Protein AF-A0AAD9UMG2-F1 (afdb_monomer)

pLDDT: mean 70.28, std 21.61, range [42.03, 98.25]

Mean predicted aligned error: 19.31 Å

Radius of gyration: 31.0 Å; Cα contacts (8 Å, |Δi|>4): 44; chains: 1; bounding box: 69×56×64 Å

Solvent-accessible surface area (backbone atoms only — 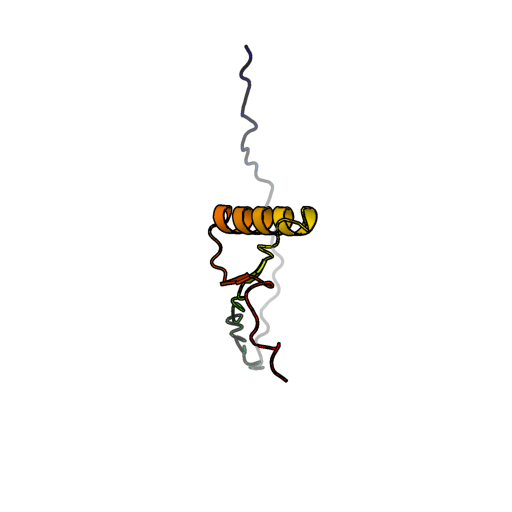not comparable to full-atom values): 6746 Å² total; per-residue (Å²): 140,83,89,84,79,92,84,85,82,91,84,88,83,91,82,82,91,80,78,90,85,89,79,83,90,83,83,86,77,92,73,85,70,73,78,71,75,71,71,71,67,64,74,73,75,80,75,84,46,74,47,75,31,43,80,57,66,88,48,51,71,56,24,51,50,31,54,52,53,51,51,53,35,57,77,66,70,54,79,64,48,82,42,45,66,82,74,63,60,88,76,77,82,124

Organism: NCBI:txid323732

Structure (mmCIF, N/CA/C/O backbone):
data_AF-A0AAD9UMG2-F1
#
_entry.id   AF-A0AAD9UMG2-F1
#
loop_
_atom_site.group_PDB
_atom_site.id
_atom_site.type_symbol
_atom_site.label_atom_id
_atom_site.label_alt_id
_atom_site.label_comp_id
_atom_site.label_asym_id
_atom_site.label_entity_id
_atom_site.label_seq_id
_atom_site.pdbx_PDB_ins_code
_atom_site.Cartn_x
_atom_site.Cartn_y
_atom_site.Cartn_z
_atom_site.occupancy
_atom_site.B_iso_or_equiv
_atom_site.auth_seq_id
_atom_site.auth_comp_id
_atom_site.auth_asym_id
_atom_site.auth_atom_id
_atom_site.pdbx_PDB_model_num
ATOM 1 N N . MET A 1 1 ? 16.697 17.327 36.361 1.00 43.59 1 MET A N 1
ATOM 2 C CA . MET A 1 1 ? 16.230 18.615 36.924 1.00 43.59 1 MET A CA 1
ATOM 3 C C . MET A 1 1 ? 16.029 19.548 35.739 1.00 43.59 1 MET A C 1
ATOM 5 O O . MET A 1 1 ? 16.986 19.725 35.011 1.00 43.59 1 MET A O 1
ATOM 9 N N . ALA A 1 2 ? 14.849 20.056 35.400 1.00 45.19 2 ALA A N 1
ATOM 10 C CA . ALA A 1 2 ? 13.674 20.328 36.214 1.00 45.19 2 ALA A CA 1
ATOM 11 C C . ALA A 1 2 ? 12.370 19.864 35.536 1.00 45.19 2 ALA A C 1
ATOM 13 O O . ALA A 1 2 ? 12.228 19.888 34.318 1.00 45.19 2 ALA A O 1
ATOM 14 N N . ILE A 1 3 ? 11.464 19.424 36.400 1.00 49.41 3 ILE A N 1
ATOM 15 C CA . ILE A 1 3 ? 10.016 19.323 36.245 1.00 49.41 3 ILE A CA 1
ATOM 16 C C . ILE A 1 3 ? 9.453 20.674 36.686 1.00 49.41 3 ILE A C 1
ATOM 18 O O . ILE A 1 3 ? 9.820 21.133 37.766 1.00 49.41 3 ILE A O 1
ATOM 22 N N . SER A 1 4 ? 8.593 21.283 35.876 1.00 47.34 4 SER A N 1
ATOM 23 C CA . SER A 1 4 ? 7.731 22.405 36.265 1.00 47.34 4 SER A CA 1
ATOM 24 C C . SER A 1 4 ? 6.877 22.813 35.062 1.00 47.34 4 SER A C 1
ATOM 26 O O . SER A 1 4 ? 7.369 22.871 33.942 1.00 47.34 4 SER A O 1
ATOM 28 N N . ASP A 1 5 ? 5.602 23.138 35.173 1.00 42.03 5 ASP A N 1
ATOM 29 C CA . ASP A 1 5 ? 4.613 22.913 36.217 1.00 42.03 5 ASP A CA 1
ATOM 30 C C . ASP A 1 5 ? 3.274 23.193 35.524 1.00 42.03 5 ASP A C 1
ATOM 32 O O . ASP A 1 5 ? 3.164 24.123 34.718 1.00 42.03 5 ASP A O 1
ATOM 36 N N . ALA A 1 6 ? 2.272 22.366 35.780 1.00 51.38 6 ALA A N 1
ATOM 37 C CA . ALA A 1 6 ? 0.913 22.635 35.349 1.00 51.38 6 ALA A CA 1
ATOM 38 C C . ALA A 1 6 ? 0.278 23.565 36.383 1.00 51.38 6 ALA A C 1
ATOM 40 O O . ALA A 1 6 ? 0.307 23.216 37.556 1.00 51.38 6 ALA A O 1
ATOM 41 N N . SER A 1 7 ? -0.308 24.697 35.972 1.00 48.62 7 SER A N 1
ATOM 42 C CA . SER A 1 7 ? -1.403 25.399 36.678 1.00 48.62 7 SER A CA 1
ATOM 43 C C . SER A 1 7 ? -1.637 26.788 36.092 1.00 48.62 7 SER A C 1
ATOM 45 O O . SER A 1 7 ? -0.765 27.634 36.241 1.00 48.62 7 SER A O 1
ATOM 47 N N . ILE A 1 8 ? -2.832 27.063 35.551 1.00 49.25 8 ILE A N 1
ATOM 48 C CA . ILE A 1 8 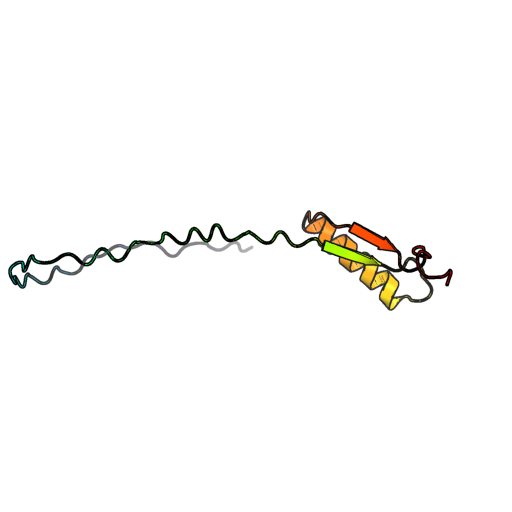? -3.512 28.358 35.758 1.00 49.25 8 ILE A CA 1
ATOM 49 C C . ILE A 1 8 ? -5.025 28.091 35.956 1.00 49.25 8 ILE A C 1
ATOM 51 O O . ILE A 1 8 ? -5.573 27.223 35.273 1.00 49.25 8 ILE A O 1
ATOM 55 N N . PRO A 1 9 ? -5.684 28.768 36.921 1.00 47.44 9 PRO A N 1
ATOM 56 C CA . PRO A 1 9 ? -6.886 28.300 37.615 1.00 47.44 9 PRO A CA 1
ATOM 57 C C . PRO A 1 9 ? -8.214 28.793 37.018 1.00 47.44 9 PRO A C 1
ATOM 59 O O . PRO A 1 9 ? -8.267 29.731 36.226 1.00 47.44 9 PRO A O 1
ATOM 62 N N . ARG A 1 10 ? -9.302 28.161 37.481 1.00 50.88 10 ARG A N 1
ATOM 63 C CA . ARG A 1 10 ? -10.683 28.654 37.396 1.00 50.88 10 ARG A CA 1
ATOM 64 C C . ARG A 1 10 ? -10.846 29.841 38.343 1.00 50.88 10 ARG A C 1
ATOM 66 O O . ARG A 1 10 ? -10.508 29.686 39.508 1.00 50.88 10 ARG A O 1
ATOM 73 N N . ASP A 1 11 ? -11.470 30.922 37.884 1.00 44.12 11 ASP A N 1
ATOM 74 C CA . ASP A 1 11 ? -12.190 31.820 38.784 1.00 44.12 11 ASP A CA 1
ATOM 75 C C . ASP A 1 11 ? -13.457 32.386 38.140 1.00 44.12 11 ASP A C 1
ATOM 77 O O . ASP A 1 11 ? -13.486 32.849 37.000 1.00 44.12 11 ASP A O 1
ATOM 81 N N . ILE A 1 12 ? -14.521 32.275 38.929 1.00 51.84 12 ILE A N 1
ATOM 82 C CA . ILE A 1 12 ? -15.886 32.735 38.715 1.00 51.84 12 ILE A CA 1
ATOM 83 C C . ILE A 1 12 ? -15.960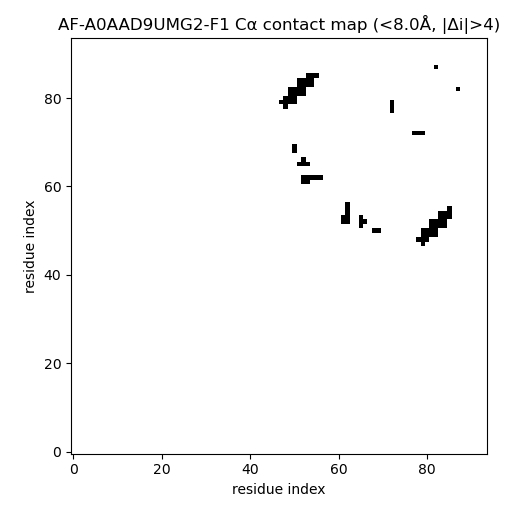 34.149 39.291 1.00 51.84 12 ILE A C 1
ATOM 85 O O . ILE A 1 12 ? -15.613 34.344 40.452 1.00 51.84 12 ILE A O 1
ATOM 89 N N . SER A 1 13 ? -16.491 35.126 38.553 1.00 45.94 13 SER A N 1
ATOM 90 C CA . SER A 1 13 ? -17.085 36.300 39.203 1.00 45.94 13 SER A CA 1
ATOM 91 C C . SER A 1 13 ? -18.238 36.891 38.390 1.00 45.94 13 SER A C 1
ATOM 93 O O . SER A 1 13 ? -18.164 37.076 37.178 1.00 45.94 13 SER A O 1
ATOM 95 N N . ASN A 1 14 ? -19.340 37.104 39.108 1.00 45.59 14 ASN A N 1
ATOM 96 C CA . ASN A 1 14 ? -20.635 37.599 38.660 1.00 45.59 14 ASN A CA 1
ATOM 97 C C . ASN A 1 14 ? -20.617 39.120 38.413 1.00 45.59 14 ASN A C 1
ATOM 99 O O . ASN A 1 14 ? -20.002 39.863 39.175 1.00 45.59 14 ASN A O 1
ATOM 103 N N . GLY A 1 15 ? -21.401 39.584 37.433 1.00 46.31 15 GLY A N 1
ATOM 104 C CA . GLY A 1 15 ? -21.749 40.994 37.195 1.00 46.31 15 GLY A CA 1
ATOM 105 C C . GLY A 1 15 ? -23.125 41.117 36.509 1.00 46.31 15 GLY A C 1
ATOM 106 O O . GLY A 1 15 ? -23.570 40.144 35.909 1.00 46.31 15 GLY A O 1
ATOM 107 N N . PRO A 1 16 ? -23.855 42.239 36.660 1.00 43.50 16 PRO A N 1
ATOM 108 C CA . PRO A 1 16 ? -25.243 42.218 37.139 1.00 43.50 16 PRO A CA 1
ATOM 109 C C . PRO A 1 16 ? -26.349 42.154 36.069 1.00 43.50 16 PRO A C 1
ATOM 111 O O . PRO A 1 16 ? -26.224 42.675 34.965 1.00 43.50 16 PRO A O 1
ATOM 114 N N . LEU A 1 17 ? -27.485 41.582 36.492 1.00 48.91 17 LEU A N 1
ATOM 115 C CA . LEU A 1 17 ? -28.801 41.588 35.843 1.00 48.91 17 LEU A CA 1
ATOM 116 C C . LEU A 1 17 ? -29.284 43.016 35.523 1.00 48.91 17 LEU A C 1
ATOM 118 O O . LEU A 1 17 ? -29.672 43.761 36.428 1.00 48.91 17 LEU A O 1
ATOM 122 N N . SER A 1 18 ? -29.336 43.378 34.239 1.00 49.34 18 SER A N 1
ATOM 123 C CA . SER A 1 18 ? -30.099 44.536 33.763 1.00 49.34 18 SER A CA 1
ATOM 124 C C . SER A 1 18 ? -31.547 44.138 33.462 1.00 49.34 18 SER A C 1
ATOM 126 O O . SER A 1 18 ? -31.824 43.148 32.788 1.00 49.34 18 SER A O 1
ATOM 128 N N . LYS A 1 19 ? -32.447 44.931 34.034 1.00 45.00 19 LYS A N 1
ATOM 129 C CA . LYS A 1 19 ? -33.892 44.761 34.177 1.00 45.00 19 LYS A CA 1
ATOM 130 C C . LYS A 1 19 ? -34.656 44.753 32.842 1.00 45.00 19 LYS A C 1
ATOM 132 O O . LYS A 1 19 ? -34.353 45.540 31.959 1.00 45.00 19 LYS A O 1
ATOM 137 N N . PHE A 1 20 ? -35.669 43.884 32.797 1.00 46.78 20 PHE A N 1
ATOM 138 C CA . PHE A 1 20 ? -37.051 44.110 32.344 1.00 46.78 20 PHE A CA 1
ATOM 139 C C . PHE A 1 20 ? -37.299 45.249 31.339 1.00 46.78 20 PHE A C 1
ATOM 141 O O . PHE A 1 20 ? -37.294 46.410 31.731 1.00 46.78 20 PHE A O 1
ATOM 148 N N . ASP A 1 21 ? -37.708 44.883 30.121 1.00 49.06 21 ASP A N 1
ATOM 149 C CA . ASP A 1 21 ? -38.740 45.624 29.396 1.00 49.06 21 ASP A CA 1
ATOM 150 C C . ASP A 1 21 ? -39.813 44.652 28.896 1.00 49.06 21 ASP A C 1
ATOM 152 O O . ASP A 1 21 ? -39.576 43.706 28.145 1.00 49.06 21 ASP A O 1
ATOM 156 N N . SER A 1 22 ? -41.010 44.877 29.417 1.00 48.34 22 SER A N 1
ATOM 157 C CA . SER A 1 22 ? -42.255 44.178 29.153 1.00 48.34 22 SER A CA 1
ATOM 158 C C . SER A 1 22 ? -42.925 44.720 27.891 1.00 48.34 22 SER A C 1
ATOM 160 O O . SER A 1 22 ? -43.321 45.884 27.873 1.00 48.34 22 SER A O 1
ATOM 162 N N . LEU A 1 23 ? -43.161 43.867 26.891 1.00 54.59 23 LEU A N 1
ATOM 163 C CA . LEU A 1 23 ? -44.165 44.107 25.851 1.00 54.59 23 LEU A CA 1
ATOM 164 C C . LEU A 1 23 ? -45.005 42.837 25.629 1.00 54.59 23 LEU A C 1
ATOM 166 O O . LEU A 1 23 ? -44.485 41.745 25.423 1.00 54.59 23 LEU A O 1
ATOM 170 N N . SER A 1 24 ? -46.318 43.025 25.756 1.00 51.19 24 SER A N 1
ATOM 171 C CA . SER A 1 24 ? -47.415 42.049 25.805 1.00 51.19 24 SER A CA 1
ATOM 172 C C . SER A 1 24 ? -47.542 41.116 24.581 1.00 51.19 24 SER A C 1
ATOM 174 O O . SER A 1 24 ? -47.067 41.454 23.495 1.00 51.19 24 SER A O 1
ATOM 176 N N . PRO A 1 25 ? -48.242 39.966 24.714 1.00 47.44 25 PRO A N 1
ATOM 177 C CA . PRO A 1 25 ? -48.281 38.918 23.696 1.00 47.44 25 PRO A CA 1
ATOM 178 C C . PRO A 1 25 ? -49.267 39.244 22.565 1.00 47.44 25 PRO A C 1
ATOM 180 O O . PRO A 1 25 ? -50.422 39.590 22.816 1.00 47.44 25 PRO A O 1
ATOM 183 N N . ARG A 1 26 ? -48.839 39.075 21.309 1.00 48.38 26 ARG A N 1
ATOM 184 C CA . ARG A 1 26 ? -49.745 38.968 20.154 1.00 48.38 26 ARG A CA 1
ATOM 185 C C . ARG A 1 26 ? -49.782 37.510 19.704 1.00 48.38 26 ARG A C 1
ATOM 187 O O . ARG A 1 26 ? -48.824 37.022 19.119 1.00 48.38 26 ARG A O 1
ATOM 194 N N . ASN A 1 27 ? -50.887 36.840 20.019 1.00 51.34 27 ASN A N 1
ATOM 195 C CA .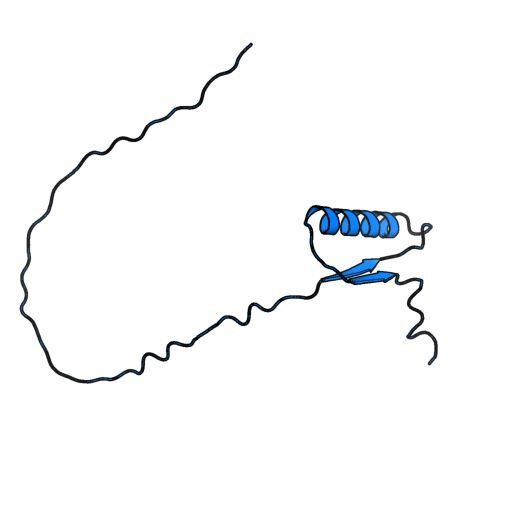 ASN A 1 27 ? -51.282 35.568 19.419 1.00 51.34 27 ASN A CA 1
ATOM 196 C C . ASN A 1 27 ? -52.179 35.839 18.196 1.00 51.34 27 ASN A C 1
ATOM 198 O O . ASN A 1 27 ? -52.846 36.872 18.165 1.00 51.34 27 ASN A O 1
ATOM 202 N N . HIS A 1 28 ? -52.227 34.857 17.287 1.00 45.12 28 HIS A N 1
ATOM 203 C CA . HIS A 1 28 ? -52.805 34.800 15.927 1.00 45.12 28 HIS A CA 1
ATOM 204 C C . HIS A 1 28 ? -51.731 34.992 14.843 1.00 45.12 28 HIS A C 1
ATOM 206 O O . HIS A 1 28 ? -51.036 35.996 14.834 1.00 45.12 28 HIS A O 1
ATOM 212 N N . GLU A 1 29 ? -51.502 34.068 13.913 1.00 45.56 29 GLU A N 1
ATOM 213 C CA . GLU A 1 29 ? -52.334 32.963 13.437 1.00 45.56 29 GLU A CA 1
ATOM 214 C C . GLU A 1 29 ? -51.455 31.944 12.697 1.00 45.56 29 GLU A C 1
ATOM 216 O O . GLU A 1 29 ? -50.306 32.216 12.355 1.00 45.56 29 GLU A O 1
ATOM 221 N N . HIS A 1 30 ? -52.011 30.755 12.509 1.00 52.97 30 HIS A N 1
ATOM 222 C CA . HIS A 1 30 ? -51.412 29.575 11.908 1.00 52.97 30 HIS A CA 1
ATOM 223 C C . HIS A 1 30 ? -50.702 29.831 10.573 1.00 52.97 30 HIS A C 1
ATOM 225 O O . HIS A 1 30 ? -51.354 29.997 9.552 1.00 52.97 30 HIS A O 1
ATOM 231 N N . ASP A 1 31 ? -49.383 29.664 10.560 1.00 47.66 31 ASP A N 1
ATOM 232 C CA . ASP A 1 31 ? -48.712 29.068 9.412 1.00 47.66 31 ASP A CA 1
ATOM 233 C C . ASP A 1 31 ? -47.954 27.846 9.912 1.00 47.66 31 ASP A C 1
ATOM 235 O O . ASP A 1 31 ? -46.846 27.918 10.451 1.00 47.66 31 ASP A O 1
ATOM 239 N N . ALA A 1 32 ? -48.598 26.691 9.755 1.00 56.78 32 ALA A N 1
ATOM 240 C CA . ALA A 1 32 ? -47.945 25.401 9.816 1.00 56.78 32 ALA A CA 1
ATOM 241 C C . ALA A 1 32 ? -46.971 25.302 8.632 1.00 56.78 32 ALA A C 1
ATOM 243 O O . ALA A 1 32 ? -47.221 24.603 7.652 1.00 56.78 32 ALA A O 1
ATOM 244 N N . LYS A 1 33 ? -45.827 25.989 8.722 1.00 48.84 33 LYS A N 1
ATOM 245 C CA . LYS A 1 33 ? -44.638 25.549 8.002 1.00 48.84 33 LYS A CA 1
ATOM 246 C C . LYS A 1 33 ? -44.242 24.240 8.646 1.00 48.84 33 LYS A C 1
ATOM 248 O O . LYS A 1 33 ? -43.627 24.223 9.710 1.00 48.84 33 LYS A O 1
ATOM 253 N N . SER A 1 34 ? -44.683 23.160 8.007 1.00 54.72 34 SER A N 1
ATOM 254 C CA . SER A 1 34 ? -44.190 21.810 8.203 1.00 54.72 34 SER A CA 1
ATOM 255 C C . SER A 1 34 ? -42.705 21.897 8.504 1.00 54.72 34 SER A C 1
ATOM 257 O O . SER A 1 34 ? -41.899 22.246 7.638 1.00 54.72 34 SER A O 1
ATOM 259 N N . HIS A 1 35 ? -42.364 21.622 9.756 1.00 49.19 35 HIS A N 1
ATOM 260 C CA . HIS A 1 35 ? -41.024 21.241 10.122 1.00 49.19 35 HIS A CA 1
ATOM 261 C C . HIS A 1 35 ? -40.821 19.912 9.398 1.00 49.19 35 HIS A C 1
ATOM 263 O O . HIS A 1 35 ? -41.134 18.843 9.918 1.00 49.19 35 HIS A O 1
ATOM 269 N N . ILE A 1 36 ? -40.408 19.989 8.131 1.00 57.78 36 ILE A N 1
ATOM 270 C CA . ILE A 1 36 ? -39.679 18.901 7.518 1.00 57.78 36 ILE A CA 1
ATOM 271 C C . ILE A 1 36 ? -38.434 18.883 8.386 1.00 57.78 36 ILE A C 1
ATOM 273 O O . ILE A 1 36 ? -37.514 19.679 8.210 1.00 57.78 36 ILE A O 1
ATOM 277 N N . VAL A 1 37 ? -38.479 18.047 9.423 1.00 55.28 37 VAL A N 1
ATOM 278 C CA . VAL A 1 37 ? -37.282 17.423 9.947 1.00 55.28 37 VAL A CA 1
ATOM 279 C C . VAL A 1 37 ? -36.773 16.681 8.733 1.00 55.28 37 VAL A C 1
ATOM 281 O O . VAL A 1 37 ? -37.157 15.539 8.477 1.00 55.28 37 VAL A O 1
ATOM 284 N N . GLU A 1 38 ? -36.030 17.409 7.901 1.00 52.59 38 GLU A N 1
ATOM 285 C CA . GLU A 1 38 ? -35.179 16.844 6.892 1.00 52.59 38 GLU A CA 1
ATOM 286 C C . GLU A 1 38 ? -34.236 16.042 7.748 1.00 52.59 38 GLU A C 1
ATOM 288 O O . GLU A 1 38 ? -33.283 16.532 8.350 1.00 52.59 38 GLU A O 1
ATOM 293 N N . THR A 1 39 ? -34.631 14.791 7.925 1.00 52.94 39 THR A N 1
ATOM 294 C CA . THR A 1 39 ? -33.782 13.743 8.405 1.00 52.94 39 THR A CA 1
ATOM 295 C C . THR A 1 39 ? -32.819 13.557 7.241 1.00 52.94 39 THR A C 1
ATOM 297 O O . THR A 1 39 ? -32.824 12.547 6.553 1.00 52.94 39 THR A O 1
ATOM 300 N N . ALA A 1 40 ? -31.937 14.543 7.058 1.00 53.72 40 ALA A N 1
ATOM 301 C CA . ALA A 1 40 ? -30.530 14.293 6.920 1.00 53.72 40 ALA A CA 1
ATOM 302 C C . ALA A 1 40 ? -30.119 13.507 8.176 1.00 53.72 40 ALA A C 1
ATOM 304 O O . ALA A 1 40 ? -29.354 13.951 9.023 1.00 53.72 40 ALA A O 1
ATOM 305 N N . VAL A 1 41 ? -30.619 12.271 8.275 1.00 52.38 41 VAL A N 1
ATOM 306 C CA . VAL A 1 41 ? -29.702 11.164 8.405 1.00 52.38 41 VAL A CA 1
ATOM 307 C C . VAL A 1 41 ? -28.805 11.372 7.198 1.00 52.38 41 VAL A C 1
ATOM 309 O O . VAL A 1 41 ? -29.146 10.975 6.084 1.00 52.38 41 VAL A O 1
ATOM 312 N N . GLU A 1 42 ? -27.765 12.189 7.395 1.00 58.00 42 GLU A N 1
ATOM 313 C CA . GLU A 1 42 ? -26.597 12.194 6.546 1.00 58.00 42 GLU A CA 1
ATOM 314 C C . GLU A 1 42 ? -26.380 10.716 6.290 1.00 58.00 42 GLU A C 1
ATOM 316 O O . GLU A 1 42 ? -26.175 9.939 7.227 1.00 58.00 42 GLU A O 1
ATOM 321 N N . ALA A 1 43 ? -26.590 10.284 5.050 1.00 55.62 43 ALA A N 1
ATOM 322 C CA . ALA A 1 43 ? -26.003 9.039 4.638 1.00 55.62 43 ALA A CA 1
ATOM 323 C C . ALA A 1 43 ? -24.521 9.302 4.875 1.00 55.62 43 ALA A C 1
ATOM 325 O O . ALA A 1 43 ? -23.898 9.989 4.067 1.00 55.62 43 ALA A O 1
ATOM 326 N N . GLU A 1 44 ? -24.013 8.913 6.051 1.00 64.25 44 GLU A N 1
ATOM 327 C CA . GLU A 1 44 ? -22.595 8.846 6.345 1.00 64.25 44 GLU A CA 1
ATOM 328 C C . GLU A 1 44 ? -22.071 8.025 5.187 1.00 64.25 44 GLU A C 1
ATOM 330 O O . GLU A 1 44 ? -22.289 6.815 5.107 1.00 64.25 44 GLU A O 1
ATOM 335 N N . GLN A 1 45 ? -21.551 8.715 4.179 1.00 60.34 45 GLN A N 1
ATOM 336 C CA . GLN A 1 45 ? -21.160 8.081 2.949 1.00 60.34 45 GLN A CA 1
ATOM 337 C C . GLN A 1 45 ? -19.858 7.393 3.312 1.00 60.34 45 GLN A C 1
ATOM 339 O O . GLN A 1 45 ? -18.788 7.998 3.286 1.00 60.34 45 GLN A O 1
ATOM 344 N N . LEU A 1 46 ? -19.990 6.154 3.788 1.00 77.69 46 LEU A N 1
ATOM 345 C CA . LEU A 1 46 ? -18.890 5.296 4.177 1.00 77.69 46 LEU A CA 1
ATOM 346 C C . LEU A 1 46 ? -18.066 5.075 2.912 1.00 77.69 46 LEU A C 1
ATOM 348 O O . LEU A 1 46 ? -18.425 4.289 2.039 1.00 77.69 46 LEU A O 1
ATOM 352 N N . ALA A 1 47 ? -17.009 5.869 2.765 1.00 86.12 47 ALA A N 1
ATOM 353 C CA . ALA A 1 47 ? -16.115 5.768 1.632 1.00 86.12 47 ALA A CA 1
ATOM 354 C C . ALA A 1 47 ? -15.296 4.484 1.765 1.00 86.12 47 ALA A C 1
ATOM 356 O O . ALA A 1 47 ? -14.687 4.221 2.805 1.00 86.12 47 ALA A O 1
ATOM 357 N N . GLU A 1 48 ? -15.250 3.701 0.695 1.00 91.00 48 GLU A N 1
ATOM 358 C CA . GLU A 1 48 ? -14.355 2.556 0.619 1.00 91.00 48 GLU A CA 1
ATOM 359 C C . GLU A 1 48 ? -12.930 3.021 0.314 1.00 91.00 48 GLU A C 1
ATOM 361 O O . GLU A 1 48 ? -12.698 3.891 -0.530 1.00 91.00 48 GLU A O 1
ATOM 366 N N . VAL A 1 49 ? -11.953 2.422 0.994 1.00 94.62 49 VAL A N 1
ATOM 367 C CA . VAL A 1 49 ? -10.536 2.698 0.755 1.00 94.62 49 VAL A CA 1
ATOM 368 C C . VAL A 1 49 ? -9.946 1.571 -0.082 1.00 94.62 49 VAL A C 1
ATOM 370 O O . VAL A 1 49 ? -9.904 0.415 0.341 1.00 94.62 49 VAL A O 1
ATOM 373 N N . VAL A 1 50 ? -9.444 1.920 -1.264 1.00 96.06 50 VAL A N 1
ATOM 374 C CA . VAL A 1 50 ? -8.717 1.003 -2.147 1.00 96.06 50 VAL A CA 1
ATOM 375 C C . VAL A 1 50 ? -7.272 1.473 -2.247 1.00 96.06 50 VAL A C 1
ATOM 377 O O . VAL A 1 50 ? -6.986 2.557 -2.755 1.00 96.06 50 VAL A O 1
ATOM 380 N N . LEU A 1 51 ? -6.347 0.654 -1.757 1.00 96.56 51 LEU A N 1
ATOM 381 C CA . LEU A 1 51 ? -4.917 0.894 -1.858 1.00 96.56 51 LEU A CA 1
ATOM 382 C C . LEU A 1 51 ? -4.351 0.135 -3.061 1.00 96.56 51 LEU A C 1
ATOM 384 O O . LEU A 1 51 ? -4.126 -1.076 -3.007 1.00 96.56 51 LEU A O 1
ATOM 388 N N . VAL A 1 52 ? -4.071 0.872 -4.135 1.00 95.25 52 VAL A N 1
ATOM 389 C CA . VAL A 1 52 ? -3.345 0.349 -5.296 1.00 95.25 52 VAL A CA 1
ATOM 390 C C . VAL A 1 52 ? -1.846 0.418 -5.021 1.00 95.25 52 VAL A C 1
ATOM 392 O O . VAL A 1 52 ? -1.297 1.471 -4.697 1.00 95.25 52 VAL A O 1
ATOM 395 N N . THR A 1 53 ? -1.180 -0.721 -5.145 1.00 95.50 53 THR A N 1
ATOM 396 C CA . THR A 1 53 ? 0.238 -0.907 -4.845 1.00 95.50 53 THR A CA 1
ATOM 397 C C . THR A 1 53 ? 0.980 -1.473 -6.041 1.00 95.50 53 THR A C 1
ATOM 399 O O . THR A 1 53 ? 0.385 -1.997 -6.979 1.00 95.50 53 THR A O 1
ATOM 402 N N . THR A 1 54 ? 2.307 -1.397 -5.993 1.00 92.38 54 THR A N 1
ATOM 403 C CA . THR A 1 54 ? 3.173 -2.141 -6.903 1.00 92.38 54 THR A CA 1
ATOM 404 C C . THR A 1 54 ? 4.127 -3.032 -6.111 1.00 92.38 54 THR A C 1
ATOM 406 O O . THR A 1 54 ? 4.845 -2.560 -5.227 1.00 92.38 54 THR A O 1
ATOM 409 N N . SER A 1 55 ? 4.153 -4.328 -6.426 1.00 90.25 55 SER A N 1
ATOM 410 C CA . SER A 1 55 ? 5.186 -5.268 -5.972 1.00 90.25 55 SER A CA 1
ATOM 411 C C . SER A 1 55 ? 6.476 -5.225 -6.801 1.00 90.25 55 SER A C 1
ATOM 413 O O . SER A 1 55 ? 7.461 -5.869 -6.432 1.00 90.25 55 SER A O 1
ATOM 415 N N . LEU A 1 56 ? 6.521 -4.441 -7.883 1.00 89.12 56 LEU A N 1
ATOM 416 C CA . LEU A 1 56 ? 7.697 -4.315 -8.737 1.00 89.12 56 LEU A CA 1
ATOM 417 C C . LEU A 1 56 ? 8.786 -3.460 -8.065 1.00 89.12 56 LEU A C 1
ATOM 419 O O . LEU A 1 56 ? 8.838 -2.235 -8.193 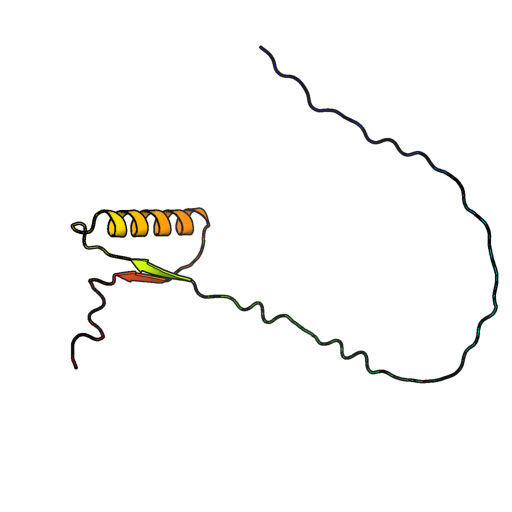1.00 89.12 56 LEU A O 1
ATOM 423 N N . GLY A 1 57 ? 9.701 -4.131 -7.364 1.00 85.12 57 GLY A N 1
ATOM 424 C CA . GLY A 1 57 ? 10.785 -3.493 -6.606 1.00 85.12 57 GLY A CA 1
ATOM 425 C C . GLY A 1 57 ? 11.804 -2.706 -7.444 1.00 85.12 57 GLY A C 1
ATOM 426 O O . GLY A 1 57 ? 12.549 -1.895 -6.891 1.00 85.12 57 GLY A O 1
ATOM 427 N N . SER A 1 58 ? 11.835 -2.886 -8.771 1.00 88.75 58 SER A N 1
ATOM 428 C CA . SER A 1 58 ? 12.690 -2.086 -9.660 1.00 88.75 58 SER A CA 1
ATOM 429 C C . SER A 1 58 ? 12.254 -0.615 -9.712 1.00 88.75 58 SER A C 1
ATOM 431 O O . SER A 1 58 ? 13.100 0.270 -9.857 1.00 88.75 58 SER A O 1
ATOM 433 N N . ILE A 1 59 ? 10.969 -0.321 -9.471 1.00 89.62 59 ILE A N 1
ATOM 434 C CA . ILE A 1 59 ? 10.439 1.045 -9.363 1.00 89.62 59 ILE A CA 1
ATOM 435 C C . ILE A 1 59 ? 10.467 1.476 -7.892 1.00 89.62 59 ILE A C 1
ATOM 437 O O . ILE A 1 59 ? 9.436 1.639 -7.235 1.00 89.62 59 ILE A O 1
ATOM 441 N N . LYS A 1 60 ? 11.684 1.672 -7.364 1.00 90.56 60 LYS A N 1
A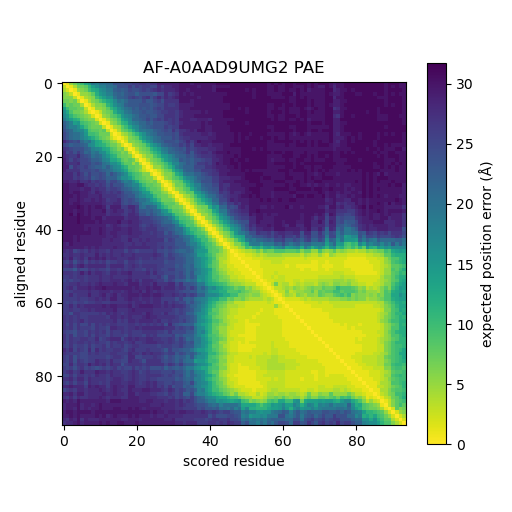TOM 442 C CA . LYS A 1 60 ? 11.952 1.923 -5.933 1.00 90.56 60 LYS A CA 1
ATOM 443 C C . LYS A 1 60 ? 10.996 2.939 -5.303 1.00 90.56 60 LYS A C 1
ATOM 445 O O . LYS A 1 60 ? 10.415 2.666 -4.259 1.00 90.56 60 LYS A O 1
ATOM 450 N N . LYS A 1 61 ? 10.799 4.099 -5.942 1.00 94.38 61 LYS A N 1
ATOM 451 C CA . LYS A 1 61 ? 9.933 5.167 -5.414 1.00 94.38 61 LYS A CA 1
ATOM 452 C C . LYS A 1 61 ? 8.505 4.674 -5.162 1.00 94.38 61 LYS A C 1
ATOM 454 O O . LYS A 1 61 ? 7.996 4.858 -4.062 1.00 94.38 61 LYS A O 1
ATOM 459 N N . GLN A 1 62 ? 7.884 4.044 -6.156 1.00 93.75 62 GLN A N 1
ATOM 460 C CA . GLN A 1 62 ? 6.493 3.592 -6.068 1.00 93.75 62 GLN A CA 1
ATOM 461 C C . GLN A 1 62 ? 6.341 2.409 -5.111 1.00 93.75 62 GLN A C 1
ATOM 463 O O . GLN A 1 62 ? 5.397 2.365 -4.323 1.00 93.75 62 GLN A O 1
ATOM 468 N N . PHE A 1 63 ? 7.317 1.498 -5.106 1.00 94.38 63 PHE A N 1
ATOM 469 C CA . PHE A 1 63 ? 7.367 0.388 -4.159 1.00 94.38 63 PHE A CA 1
ATOM 470 C C . PHE A 1 63 ? 7.397 0.882 -2.700 1.00 94.38 63 PHE A C 1
ATOM 472 O O . PHE A 1 63 ? 6.574 0.472 -1.880 1.00 94.38 63 PHE A O 1
ATOM 479 N N . PHE A 1 64 ? 8.287 1.826 -2.370 1.00 96.38 64 PHE A N 1
ATOM 480 C CA . PHE A 1 64 ? 8.368 2.375 -1.011 1.00 96.38 64 PHE A CA 1
ATOM 481 C C . PHE A 1 64 ? 7.159 3.238 -0.643 1.00 96.38 64 PHE A C 1
ATOM 483 O O . PHE A 1 64 ? 6.712 3.194 0.502 1.00 96.38 64 PHE A O 1
ATOM 490 N N . GLN A 1 65 ? 6.599 3.995 -1.591 1.00 96.25 65 GLN A N 1
ATOM 491 C CA . GLN A 1 65 ? 5.364 4.747 -1.358 1.00 96.25 65 GLN A CA 1
ATOM 492 C C . GLN A 1 65 ? 4.183 3.816 -1.065 1.00 96.25 65 GLN A C 1
ATOM 494 O O . GLN A 1 65 ? 3.448 4.072 -0.115 1.00 96.25 65 GLN A O 1
ATOM 499 N N . SER A 1 66 ? 4.071 2.699 -1.790 1.00 95.94 66 SER A N 1
ATOM 500 C CA . SER A 1 66 ? 3.058 1.665 -1.540 1.00 95.94 66 SER A CA 1
ATOM 501 C C . SER A 1 66 ? 3.180 1.103 -0.122 1.00 95.94 66 SER A C 1
ATOM 503 O O . SER A 1 66 ? 2.200 1.056 0.617 1.00 95.94 66 SER A O 1
ATOM 505 N N . LYS A 1 67 ? 4.402 0.751 0.305 1.00 96.25 67 LYS A N 1
ATOM 506 C CA . LYS A 1 67 ? 4.659 0.242 1.663 1.00 96.25 67 LYS A CA 1
ATOM 507 C C . LYS A 1 67 ? 4.371 1.268 2.751 1.00 96.25 67 LYS A C 1
ATOM 509 O O . LYS A 1 67 ? 3.822 0.918 3.792 1.00 96.25 67 LYS A O 1
ATOM 514 N N . ARG A 1 68 ? 4.711 2.535 2.510 1.00 97.56 68 ARG A N 1
ATOM 515 C CA . ARG A 1 68 ? 4.433 3.621 3.453 1.00 97.56 68 ARG A CA 1
ATOM 516 C C . ARG A 1 68 ? 2.934 3.869 3.606 1.00 97.56 68 ARG A C 1
ATOM 518 O O . ARG A 1 68 ? 2.477 4.053 4.727 1.00 97.56 68 ARG A O 1
ATOM 525 N N . ALA A 1 69 ? 2.191 3.882 2.500 1.00 97.25 69 ALA A N 1
ATOM 526 C CA . ALA A 1 69 ? 0.742 4.052 2.516 1.00 97.25 69 ALA A CA 1
ATOM 527 C C . ALA A 1 69 ? 0.055 2.888 3.240 1.00 97.25 69 ALA A C 1
ATOM 529 O O . ALA A 1 69 ? -0.769 3.132 4.113 1.00 97.25 69 ALA A O 1
ATOM 530 N N . GLN A 1 70 ? 0.473 1.649 2.956 1.00 97.75 70 GLN A N 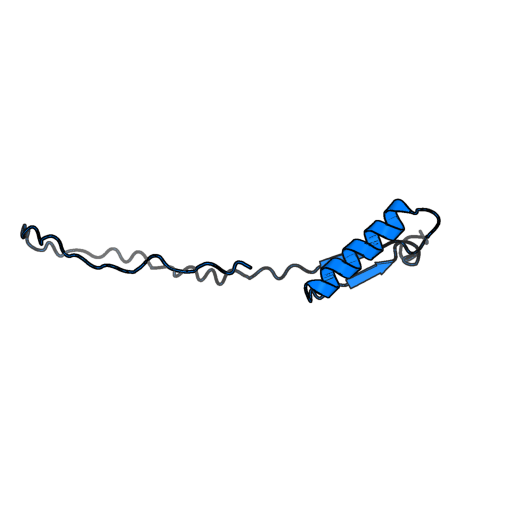1
ATOM 531 C CA . GLN A 1 70 ? -0.005 0.456 3.655 1.00 97.75 70 GLN A CA 1
ATOM 532 C C . GLN A 1 70 ? 0.190 0.583 5.173 1.00 97.75 70 GLN A C 1
ATOM 534 O O . GLN A 1 70 ? -0.773 0.539 5.929 1.00 97.75 70 GLN A O 1
ATOM 539 N N . HIS A 1 71 ? 1.421 0.878 5.605 1.00 98.25 71 HIS A N 1
ATOM 540 C CA . HIS A 1 71 ? 1.744 1.045 7.022 1.00 98.25 71 HIS A CA 1
ATOM 541 C C . HIS A 1 71 ? 0.930 2.161 7.696 1.00 98.25 71 HIS A C 1
ATOM 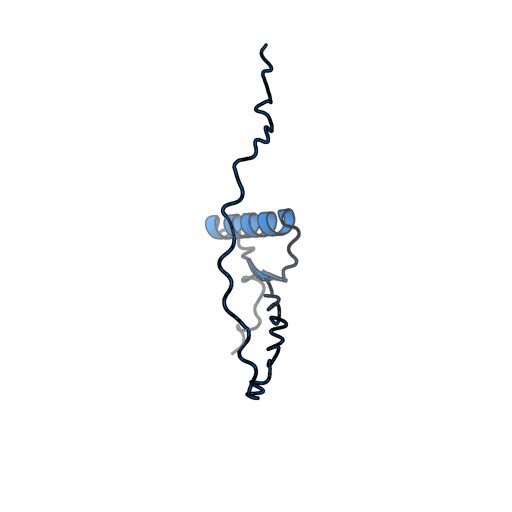543 O O . HIS A 1 71 ? 0.502 2.016 8.837 1.00 98.25 71 HIS A O 1
ATOM 549 N N . LEU A 1 72 ? 0.688 3.274 6.996 1.00 98.25 72 LEU A N 1
ATOM 550 C CA . LEU A 1 72 ? -0.128 4.370 7.515 1.00 98.25 72 LEU A CA 1
ATOM 551 C C . LEU A 1 72 ? -1.582 3.943 7.762 1.00 98.25 72 LEU A C 1
ATOM 553 O O . LEU A 1 72 ? -2.154 4.337 8.779 1.00 98.25 72 LEU A O 1
ATOM 557 N N . LEU A 1 73 ? -2.176 3.179 6.841 1.00 97.56 73 LEU A N 1
ATOM 558 C CA . LEU A 1 73 ? -3.542 2.670 6.987 1.00 97.56 73 LEU A CA 1
ATOM 559 C C . LEU A 1 73 ? -3.630 1.652 8.127 1.00 97.56 73 LEU A C 1
ATOM 561 O O . LEU A 1 73 ? -4.538 1.754 8.952 1.00 97.56 73 LEU A O 1
ATOM 565 N N . ASP A 1 74 ? -2.638 0.764 8.230 1.00 97.31 74 ASP A N 1
ATOM 566 C CA . ASP A 1 74 ? -2.534 -0.216 9.315 1.00 97.31 74 ASP A CA 1
ATOM 567 C C . ASP A 1 74 ? -2.451 0.485 10.682 1.00 97.31 74 ASP A C 1
ATOM 569 O O . ASP A 1 74 ? -3.217 0.180 11.592 1.00 97.31 74 ASP A O 1
ATOM 573 N N . CYS A 1 75 ? -1.589 1.501 10.822 1.00 98.19 75 CYS A N 1
ATOM 574 C CA . CYS A 1 75 ? -1.472 2.279 12.061 1.00 98.19 75 CYS A CA 1
ATOM 575 C C . CYS A 1 75 ? -2.749 3.048 12.425 1.00 98.19 75 CYS A C 1
ATOM 577 O O . CYS A 1 75 ? -2.965 3.362 13.594 1.00 98.19 75 CYS A O 1
ATOM 579 N N . LYS A 1 76 ? -3.579 3.385 11.434 1.00 96.25 76 LYS A N 1
ATOM 580 C CA . LYS A 1 76 ? -4.869 4.050 11.642 1.00 96.25 76 LYS A CA 1
ATOM 581 C C . LYS A 1 76 ? -6.018 3.061 11.859 1.00 96.25 76 LYS A C 1
ATOM 583 O O . LYS A 1 76 ? -7.136 3.518 12.070 1.00 96.25 76 LYS A O 1
ATOM 588 N N . ASN A 1 77 ? -5.758 1.750 11.819 1.00 95.88 77 ASN A N 1
ATOM 589 C CA . ASN A 1 77 ? -6.777 0.699 11.840 1.00 95.88 77 ASN A CA 1
ATOM 590 C C . ASN A 1 77 ? -7.880 0.922 10.787 1.00 95.88 77 ASN A C 1
ATOM 592 O O . ASN A 1 77 ? -9.056 0.669 11.043 1.00 95.88 77 ASN A O 1
ATOM 596 N N . ILE A 1 78 ? -7.510 1.434 9.608 1.00 95.50 78 ILE A N 1
ATOM 597 C CA . ILE A 1 78 ? -8.442 1.610 8.489 1.00 95.50 78 ILE A CA 1
ATOM 598 C C . ILE A 1 78 ? -8.556 0.277 7.752 1.00 95.50 78 ILE A C 1
ATOM 600 O O . ILE A 1 78 ? -7.543 -0.332 7.421 1.00 95.50 78 ILE A O 1
ATOM 604 N N . VAL A 1 79 ? -9.781 -0.163 7.465 1.00 94.94 79 VAL A N 1
ATOM 605 C CA . VAL A 1 79 ? -10.031 -1.318 6.592 1.00 94.94 79 VAL A CA 1
ATOM 606 C C . VAL A 1 79 ? -9.914 -0.862 5.139 1.00 94.94 79 VAL A C 1
ATOM 608 O O . VAL A 1 79 ? -10.533 0.126 4.749 1.00 94.94 79 VAL A O 1
ATOM 611 N N . TYR A 1 80 ? -9.110 -1.561 4.341 1.00 96.44 80 TYR A N 1
ATOM 612 C CA . TYR A 1 80 ? -8.897 -1.236 2.932 1.00 96.44 80 TYR A CA 1
ATOM 613 C C . TYR A 1 80 ? -8.730 -2.492 2.079 1.00 96.44 80 TYR A C 1
ATOM 615 O O . TYR A 1 80 ? -8.258 -3.530 2.548 1.00 96.44 80 TYR A O 1
ATOM 623 N N . TYR A 1 81 ? -9.059 -2.368 0.797 1.00 95.69 81 TYR A N 1
ATOM 624 C CA . TYR A 1 81 ? -8.710 -3.360 -0.215 1.00 95.69 81 TYR A CA 1
ATOM 625 C C . TYR A 1 81 ? -7.294 -3.104 -0.723 1.00 95.69 81 TYR A C 1
ATOM 627 O O . TYR A 1 81 ? -6.941 -1.970 -1.043 1.00 95.69 81 TYR A O 1
ATOM 635 N N . LEU A 1 82 ? -6.476 -4.151 -0.820 1.00 95.06 82 LEU A N 1
ATOM 636 C CA . LEU A 1 82 ? -5.130 -4.075 -1.384 1.00 95.06 82 LEU A CA 1
ATOM 637 C C . LEU A 1 82 ? -5.135 -4.646 -2.804 1.00 95.06 82 LEU A C 1
ATOM 639 O O . LEU A 1 82 ? -5.367 -5.840 -2.988 1.00 95.06 82 LEU A O 1
ATOM 643 N N . VAL A 1 83 ? -4.816 -3.811 -3.790 1.00 94.94 83 VAL A N 1
ATOM 644 C CA . VAL A 1 83 ? -4.685 -4.218 -5.195 1.00 94.94 83 VAL A CA 1
ATOM 645 C C . VAL A 1 83 ? -3.220 -4.101 -5.601 1.00 94.94 83 VAL A C 1
ATOM 647 O O . VAL A 1 83 ? -2.607 -3.051 -5.421 1.00 94.94 83 VAL A O 1
ATOM 650 N N . ASP A 1 84 ? -2.624 -5.167 -6.133 1.00 92.94 84 ASP A N 1
ATOM 651 C CA . ASP A 1 84 ? -1.276 -5.118 -6.716 1.00 92.94 84 ASP A CA 1
ATOM 652 C C . ASP A 1 84 ? -1.379 -4.940 -8.231 1.00 92.94 84 ASP A C 1
ATOM 654 O O . ASP A 1 84 ? -1.735 -5.873 -8.952 1.00 92.94 84 ASP A O 1
ATOM 658 N N . ALA A 1 85 ? -1.005 -3.756 -8.713 1.00 90.38 85 ALA A N 1
ATOM 659 C CA . ALA A 1 85 ? -1.086 -3.369 -10.118 1.00 90.38 85 ALA A CA 1
ATOM 660 C C . ALA A 1 85 ? -0.261 -4.266 -11.059 1.00 90.38 85 ALA A C 1
ATOM 662 O O . ALA A 1 85 ? -0.499 -4.263 -12.260 1.00 90.38 85 ALA A O 1
ATOM 663 N N . ASN A 1 86 ? 0.709 -5.034 -10.545 1.00 88.31 86 ASN A N 1
ATOM 664 C CA . ASN A 1 86 ? 1.494 -5.960 -11.375 1.00 88.31 86 ASN A CA 1
ATOM 665 C C . ASN A 1 86 ? 0.879 -7.358 -11.467 1.00 88.31 86 ASN A C 1
ATOM 667 O O . ASN A 1 86 ? 1.311 -8.162 -12.289 1.00 88.31 86 ASN A O 1
ATOM 671 N N . ARG A 1 87 ? -0.063 -7.682 -10.580 1.00 83.75 87 ARG A N 1
ATOM 672 C CA . ARG A 1 87 ? -0.747 -8.982 -10.544 1.00 83.75 87 ARG A CA 1
ATOM 673 C C . ARG A 1 87 ? -2.177 -8.884 -11.057 1.00 83.75 87 ARG A C 1
ATOM 675 O O . ARG A 1 87 ? -2.766 -9.908 -11.387 1.00 83.75 87 ARG A O 1
ATOM 682 N N . ASP A 1 88 ? -2.711 -7.670 -11.146 1.00 74.19 88 ASP A N 1
ATOM 683 C CA . ASP A 1 88 ? -4.007 -7.397 -11.743 1.00 74.19 88 ASP A CA 1
ATOM 684 C C . ASP A 1 88 ? -3.902 -7.377 -13.279 1.00 74.19 88 ASP A C 1
ATOM 686 O O . ASP A 1 88 ? -3.702 -6.346 -13.915 1.00 74.19 88 ASP A O 1
ATOM 690 N N . ILE A 1 89 ? -3.973 -8.567 -13.877 1.00 65.25 89 ILE A N 1
ATOM 691 C CA . ILE A 1 89 ? -3.975 -8.790 -15.335 1.00 65.25 89 ILE A CA 1
ATOM 692 C C . ILE A 1 89 ? -5.394 -8.857 -15.922 1.00 65.25 89 ILE A C 1
ATOM 694 O O . ILE A 1 89 ? -5.564 -9.263 -17.070 1.00 65.25 89 ILE A O 1
ATOM 698 N N . SER A 1 90 ? -6.415 -8.451 -15.159 1.00 63.44 90 SER A N 1
ATOM 699 C CA . SER A 1 90 ? -7.831 -8.571 -15.542 1.00 63.44 90 SER A CA 1
ATOM 700 C C . SER A 1 90 ? -8.198 -7.855 -16.854 1.00 63.44 90 SER A C 1
ATOM 702 O O . SER A 1 90 ? -9.170 -8.243 -17.496 1.00 63.44 90 SER A O 1
ATOM 704 N N . VAL A 1 91 ? -7.399 -6.875 -17.300 1.00 58.84 91 VAL A N 1
ATOM 705 C CA . VAL A 1 91 ? -7.634 -6.082 -18.526 1.00 58.84 91 VAL A CA 1
ATOM 706 C C . VAL A 1 91 ? -6.642 -6.407 -19.662 1.00 58.84 91 VAL A C 1
ATOM 708 O O . VAL A 1 91 ? -6.776 -5.897 -20.768 1.00 58.84 91 VAL A O 1
ATOM 711 N N . ALA A 1 92 ? -5.654 -7.284 -19.452 1.00 57.28 92 ALA A N 1
ATOM 712 C CA . ALA A 1 92 ? -4.610 -7.549 -20.456 1.00 57.28 92 ALA A CA 1
ATOM 713 C C . ALA A 1 92 ? -5.017 -8.538 -21.577 1.00 57.28 92 ALA A C 1
ATOM 715 O O . ALA A 1 92 ? -4.183 -8.891 -22.407 1.00 57.28 92 ALA A O 1
ATOM 716 N N . MET A 1 93 ? -6.276 -8.985 -21.614 1.00 51.28 93 M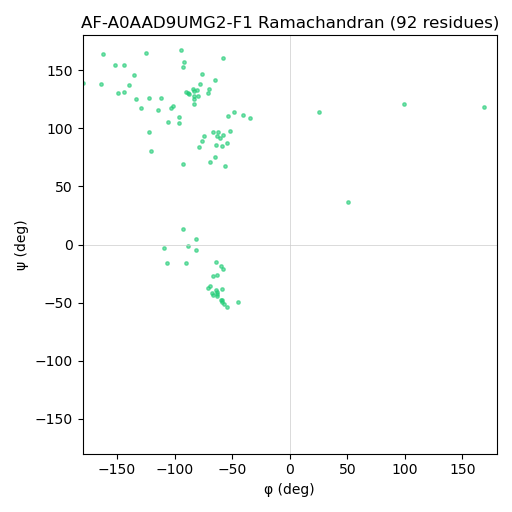ET A N 1
ATOM 717 C CA . MET A 1 93 ? -6.839 -9.851 -22.659 1.00 51.28 93 MET A CA 1
ATOM 718 C C . MET A 1 93 ? -8.027 -9.143 -23.331 1.00 51.28 93 MET A C 1
ATOM 720 O O . MET A 1 93 ? -9.182 -9.407 -22.998 1.00 51.28 93 MET A O 1
ATOM 724 N N . SER A 1 94 ? -7.738 -8.232 -24.261 1.00 51.34 94 SER A N 1
ATOM 725 C CA . SER A 1 94 ? -8.679 -7.721 -25.267 1.00 51.34 94 SER A CA 1
ATOM 726 C C . SER A 1 94 ? -7.976 -7.579 -26.605 1.00 51.34 94 SER A C 1
ATOM 728 O O . SER A 1 94 ? -6.755 -7.315 -26.606 1.00 51.34 94 SER A O 1
#

Nearest PDB structures (foldseek):
  1t1v-assembly1_B  TM=8.371E-01  e=3.301E-01  Mus musculus
  2ct6-assembly1_A  TM=8.460E-01  e=7.115E+00  Homo sapiens
  8w9i-assembly1_A  TM=6.515E-01  e=4.122E+00  Pseudomonas aeruginosa
  8w9i-assembly1_B  TM=6.149E-01  e=3.596E+00  Pseudomonas aeruginosa

Sequence (94 aa):
MAISDASIPRDISNGPLSKFDSLSPRNHEHDAKSHIVETAVEAEQLAEVVLVTTSLGSIKKQFFQSKRAQHLLDCKNIVYYLVDANRDISVAMS

Secondary structure (DSSP, 8-state):
----------------------------------------------PPPEEEE---TTSHHHHHHHHHHHHHHHHTT---EEEETTT--TTS--

Foldseek 3Di:
DDDDDDDDDDDDDDDDDDDDDDDDDDDDDDDPPPPPPVPPPVPPVPDAAEQEAEPPCVVVVRNVVSVVVVVVCVVVVHDHHYHHPVPPCVPVPD